Protein AF-A0A7C7VF97-F1 (afdb_monomer)

Solvent-accessible surface area (backbone atoms only — not comparable to full-atom values): 3524 Å² total; per-residue (Å²): 117,94,85,55,54,69,65,60,50,52,54,48,48,64,68,70,48,93,64,52,75,67,58,49,46,54,47,68,67,35,91,42,73,69,51,24,49,52,51,52,50,51,54,52,51,51,53,58,59,49,58,66,48,62,73,68,72,117

Foldseek 3Di:
DVPDDLVVVLVVCLVPDPDDPVLNVCLVPQPDSVSSVVSSVVVVVVVVVVVVVVVVPD

Structure (mmCIF, N/CA/C/O backbone):
data_AF-A0A7C7VF97-F1
#
_entry.id   AF-A0A7C7VF97-F1
#
loop_
_atom_site.group_PDB
_atom_site.id
_atom_site.type_symbol
_atom_site.label_atom_id
_atom_site.label_alt_id
_atom_site.label_comp_id
_atom_site.label_asym_id
_atom_site.label_entity_id
_atom_site.label_seq_id
_atom_site.pdbx_PDB_ins_code
_atom_site.Cartn_x
_atom_site.Cartn_y
_atom_site.Cartn_z
_atom_site.occupancy
_atom_site.B_iso_or_equiv
_atom_site.auth_seq_id
_atom_site.auth_comp_id
_atom_site.auth_asym_id
_atom_site.auth_atom_id
_atom_site.pdbx_PDB_model_num
ATOM 1 N N . LEU A 1 1 ? -10.125 0.194 -13.183 1.00 60.19 1 LEU A N 1
ATOM 2 C CA . LEU A 1 1 ? -9.625 -0.327 -11.889 1.00 60.19 1 LEU A CA 1
ATOM 3 C C . LEU A 1 1 ? -9.478 -1.844 -11.883 1.00 60.19 1 LEU A C 1
ATOM 5 O O . LEU A 1 1 ? -8.475 -2.294 -11.366 1.00 60.19 1 LEU A O 1
ATOM 9 N N . LYS A 1 2 ? -10.399 -2.628 -12.471 1.00 62.72 2 LYS A N 1
ATOM 10 C CA . LYS A 1 2 ? -10.244 -4.096 -12.551 1.00 62.72 2 LYS A CA 1
ATOM 11 C C . LYS A 1 2 ? -9.065 -4.573 -13.413 1.00 62.72 2 LYS A C 1
ATOM 13 O O . LYS A 1 2 ? -8.555 -5.649 -13.149 1.00 62.72 2 LYS A O 1
ATOM 18 N N . ASP A 1 3 ? -8.626 -3.758 -14.371 1.00 79.62 3 ASP A N 1
ATOM 19 C CA . ASP A 1 3 ? -7.512 -4.081 -15.278 1.00 79.62 3 ASP A CA 1
ATOM 20 C C . ASP A 1 3 ? -6.217 -3.317 -14.941 1.00 79.62 3 ASP A C 1
ATOM 22 O O . ASP A 1 3 ? -5.320 -3.221 -15.772 1.00 79.62 3 ASP A O 1
ATOM 26 N N . ALA A 1 4 ? -6.141 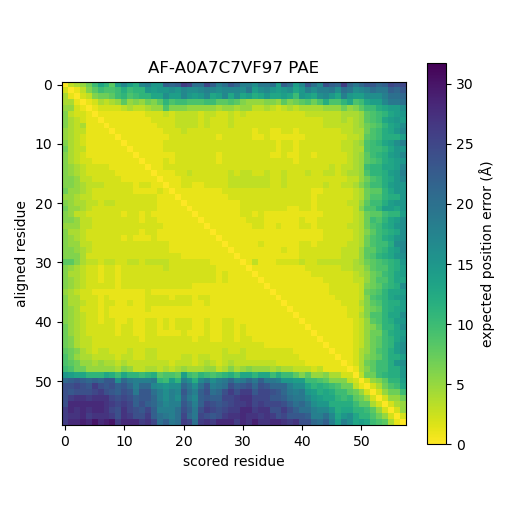-2.686 -13.761 1.00 82.50 4 ALA A N 1
ATOM 27 C CA . ALA A 1 4 ? -4.927 -1.991 -13.341 1.00 82.50 4 ALA A CA 1
ATOM 28 C C . ALA A 1 4 ? -3.901 -3.001 -12.820 1.00 82.50 4 ALA A C 1
ATOM 30 O O . ALA A 1 4 ? -4.257 -3.907 -12.072 1.00 82.50 4 ALA A O 1
ATOM 31 N N . GLU A 1 5 ? -2.635 -2.807 -13.179 1.00 92.44 5 GLU A N 1
ATOM 32 C CA . GLU A 1 5 ? -1.530 -3.555 -12.583 1.00 92.44 5 GLU A CA 1
ATOM 33 C C . GLU A 1 5 ? -1.469 -3.293 -11.072 1.00 92.44 5 GLU A C 1
ATOM 35 O O . GLU A 1 5 ? -1.691 -2.163 -10.620 1.00 92.44 5 GLU A O 1
ATOM 40 N N . ASP A 1 6 ? -1.137 -4.325 -10.295 1.00 93.38 6 ASP A N 1
ATOM 41 C CA . ASP A 1 6 ? -1.088 -4.256 -8.830 1.00 93.38 6 ASP A CA 1
ATOM 42 C C . ASP A 1 6 ? -0.226 -3.085 -8.338 1.00 93.38 6 ASP A C 1
ATOM 44 O O . ASP A 1 6 ? -0.603 -2.367 -7.412 1.00 93.38 6 ASP A O 1
ATOM 48 N N . GLU A 1 7 ? 0.906 -2.837 -8.998 1.00 94.38 7 GLU A N 1
ATOM 49 C CA . GLU A 1 7 ? 1.800 -1.731 -8.663 1.00 94.38 7 GLU A CA 1
ATOM 50 C C . GLU A 1 7 ? 1.169 -0.361 -8.907 1.00 94.38 7 GLU A C 1
ATOM 52 O O . GLU A 1 7 ? 1.268 0.523 -8.051 1.00 94.38 7 GLU A O 1
ATOM 57 N N . LEU A 1 8 ? 0.457 -0.186 -10.023 1.00 94.94 8 LEU A N 1
ATOM 58 C CA . LEU A 1 8 ? -0.259 1.055 -10.297 1.00 94.94 8 LEU A CA 1
ATOM 5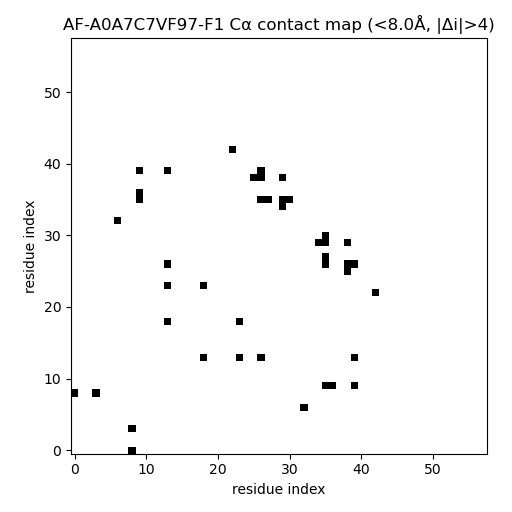9 C C . LEU A 1 8 ? -1.343 1.296 -9.245 1.00 94.94 8 LEU A C 1
ATOM 61 O O . LEU A 1 8 ? -1.500 2.425 -8.776 1.00 94.94 8 LEU A O 1
ATOM 65 N N . LEU A 1 9 ? -2.073 0.249 -8.857 1.00 94.94 9 LEU A N 1
ATOM 66 C CA . LEU A 1 9 ? -3.110 0.341 -7.837 1.00 94.94 9 LEU A CA 1
ATOM 67 C C . LEU A 1 9 ? -2.520 0.735 -6.479 1.00 94.94 9 LEU A C 1
ATOM 69 O O . LEU A 1 9 ? -2.986 1.694 -5.865 1.00 94.94 9 LEU A O 1
ATOM 73 N N . ILE A 1 10 ? -1.473 0.036 -6.038 1.00 95.19 10 ILE A N 1
ATOM 74 C CA . ILE A 1 10 ? -0.807 0.280 -4.754 1.00 95.19 10 ILE A CA 1
ATOM 75 C C . ILE A 1 10 ? -0.221 1.694 -4.705 1.00 95.19 10 ILE A C 1
ATOM 77 O O . ILE A 1 10 ? -0.441 2.414 -3.729 1.00 95.19 10 ILE A O 1
ATOM 81 N N . ASN A 1 11 ? 0.466 2.132 -5.762 1.00 94.94 11 ASN A N 1
ATOM 82 C CA . ASN A 1 11 ? 1.025 3.482 -5.836 1.00 94.94 11 ASN A CA 1
ATOM 83 C C . ASN A 1 11 ? -0.082 4.544 -5.830 1.00 94.94 11 ASN A C 1
ATOM 85 O O . ASN A 1 11 ? 0.012 5.532 -5.102 1.00 94.94 11 ASN A O 1
ATOM 89 N N . SER A 1 12 ? -1.157 4.329 -6.595 1.00 95.00 12 SER A N 1
ATOM 90 C CA . SER A 1 12 ? -2.285 5.265 -6.653 1.00 95.00 12 SER A CA 1
ATOM 91 C C . SER A 1 12 ? -2.958 5.417 -5.292 1.00 95.00 12 SER A C 1
ATOM 93 O O . SER A 1 12 ? -3.179 6.538 -4.842 1.00 95.00 12 SER A O 1
ATOM 95 N N . LEU A 1 13 ? -3.228 4.308 -4.599 1.00 94.69 13 LEU A N 1
ATOM 96 C CA . LEU A 1 13 ? -3.807 4.334 -3.255 1.00 94.69 13 LEU A CA 1
ATOM 97 C C . LEU A 1 13 ? -2.874 5.022 -2.251 1.00 94.69 13 LEU A C 1
ATOM 99 O O . LEU A 1 13 ? -3.324 5.875 -1.497 1.00 94.69 13 LEU A O 1
ATOM 103 N N . SER A 1 14 ? -1.570 4.742 -2.304 1.00 94.81 14 SER A N 1
ATOM 104 C CA . SER A 1 14 ? -0.575 5.376 -1.423 1.00 94.81 14 SER A CA 1
ATOM 105 C C . SER A 1 14 ? -0.517 6.905 -1.574 1.00 94.81 14 SER A C 1
ATOM 107 O O . SER A 1 14 ? -0.227 7.614 -0.611 1.00 94.81 14 SER A O 1
ATOM 109 N N . MET A 1 15 ? -0.793 7.428 -2.776 1.00 93.19 15 MET A N 1
ATOM 110 C CA . MET A 1 15 ? -0.840 8.872 -3.045 1.00 93.19 15 MET A CA 1
ATOM 111 C C . MET A 1 15 ? -2.181 9.514 -2.674 1.00 93.19 15 MET A C 1
ATOM 113 O O . MET A 1 15 ? -2.196 10.655 -2.214 1.00 93.19 15 MET A O 1
ATOM 117 N N . LEU A 1 16 ? -3.291 8.810 -2.915 1.00 93.56 16 LEU A N 1
ATOM 118 C CA . LEU A 1 16 ? -4.647 9.331 -2.721 1.00 93.56 16 LEU A CA 1
ATOM 119 C C . LEU A 1 16 ? -5.118 9.243 -1.267 1.00 93.56 16 LEU A C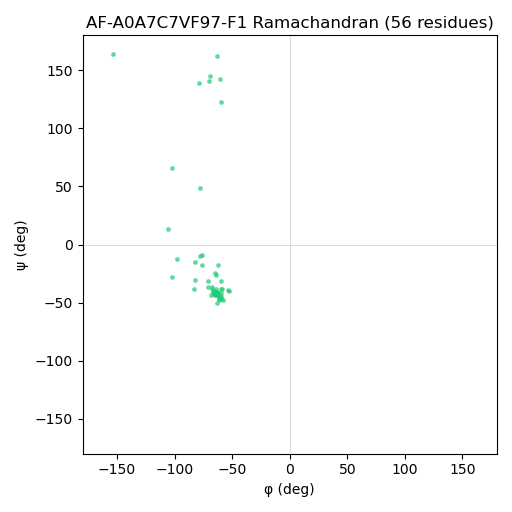 1
ATOM 121 O O . LEU A 1 16 ? -5.910 10.079 -0.834 1.00 93.56 16 LEU A O 1
ATOM 125 N N . CYS A 1 17 ? -4.653 8.244 -0.517 1.00 93.25 17 CYS A N 1
ATOM 126 C CA . CYS A 1 17 ? -4.981 8.108 0.894 1.00 93.25 17 CYS A CA 1
ATOM 127 C C . CYS A 1 17 ? -4.292 9.211 1.722 1.00 93.25 17 CYS A C 1
ATOM 129 O O . CYS A 1 17 ? -3.130 9.551 1.462 1.00 93.25 17 CYS A O 1
ATOM 131 N N . PRO A 1 18 ? -4.978 9.770 2.737 1.00 93.38 18 PRO A N 1
ATOM 132 C CA . PRO A 1 18 ? -4.470 10.862 3.566 1.00 93.38 18 PRO A CA 1
ATOM 133 C C . PRO A 1 18 ? -3.469 10.369 4.627 1.00 93.38 18 PRO A C 1
ATOM 135 O O . PRO A 1 18 ? -3.588 10.701 5.799 1.00 93.38 18 PRO A O 1
ATOM 138 N N . PHE A 1 19 ? -2.486 9.570 4.216 1.00 94.38 19 PHE A N 1
ATOM 139 C CA . PHE A 1 19 ? -1.446 9.056 5.101 1.00 94.38 19 PHE A CA 1
ATOM 140 C C . PHE A 1 19 ? -0.500 10.162 5.571 1.00 94.38 19 PHE A C 1
ATOM 142 O O . PHE A 1 19 ? -0.159 11.077 4.802 1.00 94.38 19 PHE A O 1
ATOM 149 N N . SER A 1 20 ? -0.036 10.038 6.813 1.00 94.94 20 SER A N 1
ATOM 150 C CA . SER A 1 20 ? 1.000 10.892 7.384 1.00 94.94 20 SER A CA 1
ATOM 151 C C . SER A 1 20 ? 2.332 10.728 6.630 1.00 94.94 20 SER A C 1
ATOM 153 O O . SER A 1 20 ? 2.532 9.750 5.897 1.00 94.94 20 SER A O 1
ATOM 155 N N . PRO A 1 21 ? 3.282 11.670 6.773 1.00 95.44 21 PRO A N 1
ATOM 156 C CA . PRO A 1 21 ? 4.622 11.516 6.208 1.00 95.44 21 PRO A CA 1
ATOM 157 C C . PRO A 1 21 ? 5.315 10.209 6.629 1.00 95.44 21 PRO A C 1
ATOM 159 O O . PRO A 1 21 ? 5.960 9.570 5.801 1.00 95.44 21 PRO A O 1
ATOM 162 N N . GLU A 1 22 ? 5.149 9.789 7.883 1.00 96.38 22 GLU A N 1
ATOM 163 C CA . GLU A 1 22 ? 5.736 8.568 8.445 1.00 96.38 22 GLU A CA 1
ATOM 164 C C . GLU A 1 22 ? 5.119 7.307 7.828 1.00 96.38 22 GLU A C 1
ATOM 166 O O . GLU A 1 22 ? 5.834 6.384 7.439 1.00 96.38 22 GLU A O 1
ATOM 171 N N . GLU A 1 23 ? 3.796 7.283 7.667 1.00 96.75 23 GLU A N 1
ATOM 172 C CA . GLU A 1 23 ? 3.076 6.179 7.023 1.00 96.75 23 GLU A CA 1
ATOM 173 C C . GLU A 1 23 ? 3.455 6.049 5.539 1.00 96.75 23 GLU A C 1
ATOM 175 O O . GLU A 1 23 ? 3.679 4.947 5.032 1.00 96.75 23 GLU A O 1
ATOM 180 N N . LYS A 1 24 ? 3.615 7.180 4.840 1.00 96.31 24 LYS A N 1
ATOM 181 C CA . LYS A 1 24 ? 4.123 7.198 3.459 1.00 96.31 24 LYS A CA 1
ATOM 182 C C . LYS A 1 24 ? 5.560 6.699 3.377 1.00 96.31 24 LYS A C 1
ATOM 184 O O . LYS A 1 24 ? 5.895 5.977 2.439 1.00 96.31 24 LYS A O 1
ATOM 189 N N . GLN A 1 25 ? 6.394 7.038 4.354 1.00 97.44 25 GLN A N 1
ATOM 190 C CA . GLN A 1 25 ? 7.765 6.550 4.411 1.00 97.44 25 GLN A CA 1
ATOM 191 C C . GLN A 1 25 ? 7.817 5.030 4.621 1.00 97.44 25 GLN A C 1
ATOM 193 O O . GLN A 1 25 ? 8.568 4.353 3.922 1.00 97.44 25 GLN A O 1
ATOM 198 N N . ALA A 1 26 ? 6.956 4.468 5.475 1.00 97.06 26 ALA A N 1
ATOM 199 C CA . ALA A 1 26 ? 6.849 3.018 5.651 1.00 97.06 26 ALA A CA 1
ATOM 200 C C . ALA A 1 26 ? 6.493 2.289 4.338 1.00 97.06 26 ALA A C 1
ATOM 202 O O . ALA A 1 26 ? 7.041 1.228 4.036 1.00 97.06 26 ALA A O 1
ATOM 203 N N . LEU A 1 27 ? 5.619 2.879 3.514 1.00 97.75 27 LEU A N 1
ATOM 204 C CA . LEU A 1 27 ? 5.278 2.346 2.189 1.00 97.75 27 LEU A CA 1
ATOM 205 C C . LEU A 1 27 ? 6.457 2.411 1.201 1.00 97.75 27 LEU A C 1
ATOM 207 O O . LEU A 1 27 ? 6.628 1.498 0.386 1.00 97.75 27 LEU A O 1
ATOM 211 N N . LEU A 1 28 ? 7.280 3.462 1.267 1.00 97.25 28 LEU A N 1
ATOM 212 C CA . LEU A 1 28 ? 8.478 3.609 0.43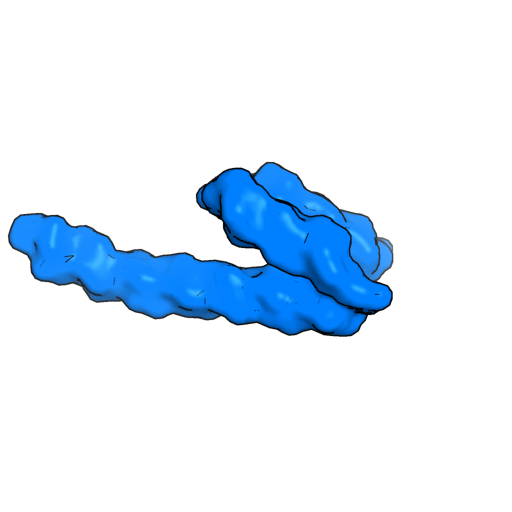1 1.00 97.25 28 LEU A CA 1
ATOM 213 C C . LEU A 1 28 ? 9.590 2.628 0.823 1.00 97.25 28 LEU A C 1
ATOM 215 O O . LEU A 1 28 ? 10.270 2.101 -0.055 1.00 97.25 28 LEU A O 1
ATOM 219 N N . GLU A 1 29 ? 9.743 2.354 2.118 1.00 97.75 29 GLU A N 1
ATOM 220 C CA . GLU A 1 29 ? 10.764 1.448 2.660 1.00 97.75 29 GLU A CA 1
ATOM 221 C C . GLU A 1 29 ? 10.415 -0.041 2.505 1.00 97.75 29 GLU A C 1
ATOM 223 O O . GLU A 1 29 ? 11.271 -0.906 2.705 1.00 97.75 29 GLU A O 1
ATOM 228 N N . ALA A 1 30 ? 9.183 -0.366 2.103 1.00 97.94 30 ALA A N 1
ATOM 229 C CA . ALA A 1 30 ? 8.772 -1.741 1.862 1.00 97.94 30 ALA A CA 1
ATOM 230 C C . ALA A 1 30 ? 9.637 -2.409 0.760 1.00 97.94 30 ALA A C 1
ATOM 232 O O . ALA A 1 30 ? 9.661 -1.932 -0.381 1.00 97.94 30 ALA A O 1
ATOM 233 N N . PRO A 1 31 ? 10.308 -3.546 1.049 1.00 97.19 31 PRO A N 1
ATOM 234 C CA . PRO A 1 31 ? 11.354 -4.122 0.194 1.00 97.19 31 PRO A CA 1
ATOM 235 C C . PRO A 1 31 ? 10.827 -4.853 -1.049 1.00 97.19 31 PRO A C 1
ATOM 237 O O . PRO A 1 31 ? 11.608 -5.279 -1.897 1.00 97.19 31 PRO A O 1
ATOM 240 N N . SER A 1 32 ? 9.515 -5.059 -1.153 1.00 97.75 32 SER A N 1
ATOM 241 C CA . SER A 1 32 ? 8.880 -5.666 -2.322 1.00 97.75 32 SER A CA 1
ATOM 242 C C . SER A 1 32 ? 7.436 -5.202 -2.456 1.00 97.75 32 SER A C 1
ATOM 244 O O . SER A 1 32 ? 6.841 -4.705 -1.497 1.00 97.75 32 SER A O 1
ATOM 246 N N . LEU A 1 33 ? 6.850 -5.414 -3.636 1.00 96.88 33 LEU A N 1
ATOM 247 C CA . LEU A 1 33 ? 5.456 -5.063 -3.897 1.00 96.88 33 LEU A CA 1
ATOM 248 C C . LEU A 1 33 ? 4.487 -5.787 -2.950 1.00 96.88 33 LEU A C 1
ATOM 250 O O . LEU A 1 33 ? 3.538 -5.182 -2.456 1.00 96.88 33 LEU A O 1
ATOM 254 N N . THR A 1 34 ? 4.763 -7.056 -2.637 1.00 97.56 34 THR A N 1
ATOM 255 C CA . THR A 1 34 ? 3.970 -7.845 -1.685 1.00 97.56 34 THR A CA 1
ATOM 256 C C . THR A 1 34 ? 3.995 -7.233 -0.291 1.00 97.56 34 THR A C 1
ATOM 258 O O . THR A 1 34 ? 2.932 -7.054 0.299 1.00 97.56 34 THR A O 1
ATOM 261 N N . ILE A 1 35 ? 5.179 -6.863 0.212 1.00 98.25 35 ILE A N 1
ATOM 262 C CA . ILE A 1 35 ? 5.292 -6.240 1.537 1.00 98.25 35 ILE A CA 1
ATOM 263 C C . ILE A 1 35 ? 4.640 -4.858 1.53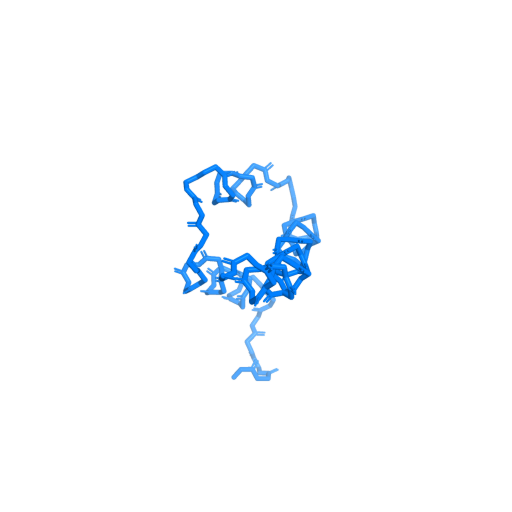0 1.00 98.25 35 ILE A C 1
ATOM 265 O O . ILE A 1 35 ? 3.896 -4.536 2.446 1.00 98.25 35 ILE A O 1
ATOM 269 N N . ARG A 1 36 ? 4.814 -4.071 0.460 1.00 98.25 36 ARG A N 1
ATOM 270 C CA . ARG A 1 36 ? 4.168 -2.757 0.334 1.00 98.25 36 ARG A CA 1
ATOM 271 C C . ARG A 1 36 ? 2.646 -2.867 0.374 1.00 98.25 36 ARG A C 1
ATOM 273 O O . ARG A 1 36 ? 1.996 -2.065 1.036 1.00 98.25 36 ARG A O 1
ATOM 280 N N . ARG A 1 37 ? 2.075 -3.870 -0.301 1.00 98.06 37 ARG A N 1
ATOM 281 C CA . ARG A 1 37 ? 0.640 -4.177 -0.246 1.00 98.06 37 ARG A CA 1
ATOM 282 C C . ARG A 1 37 ? 0.191 -4.496 1.180 1.00 98.06 37 ARG A C 1
ATOM 284 O O . ARG A 1 37 ? -0.842 -3.996 1.604 1.00 98.06 37 ARG A O 1
ATOM 291 N N . GLU A 1 38 ? 0.936 -5.324 1.907 1.00 98.25 38 GLU A N 1
ATOM 292 C CA . GLU A 1 38 ? 0.611 -5.691 3.294 1.00 98.25 38 GLU A CA 1
ATOM 293 C C . GLU A 1 38 ? 0.684 -4.486 4.230 1.00 98.25 38 GLU A C 1
ATOM 295 O O . GLU A 1 38 ? -0.240 -4.269 5.014 1.00 98.25 38 GLU A O 1
ATOM 300 N N . THR A 1 39 ? 1.715 -3.650 4.088 1.00 97.94 39 THR A N 1
ATOM 301 C CA . THR A 1 39 ? 1.828 -2.374 4.801 1.00 97.94 39 THR A CA 1
ATOM 302 C C . THR A 1 39 ? 0.631 -1.475 4.497 1.00 97.94 39 THR A C 1
ATOM 304 O O . THR A 1 39 ? -0.003 -0.980 5.422 1.00 97.94 39 THR A O 1
ATOM 307 N N . LEU A 1 40 ? 0.265 -1.315 3.221 1.00 97.69 40 LEU A N 1
ATOM 308 C CA . LEU A 1 40 ? -0.880 -0.501 2.806 1.00 97.69 40 LEU A CA 1
ATOM 309 C C . LEU A 1 40 ? -2.192 -0.999 3.421 1.00 97.69 40 LEU A C 1
ATOM 311 O O . LEU A 1 40 ? -2.955 -0.201 3.955 1.00 97.69 40 LEU A O 1
ATOM 315 N N . VAL A 1 41 ? -2.449 -2.308 3.367 1.00 97.38 41 VAL A N 1
ATOM 316 C CA . VAL A 1 41 ? -3.644 -2.910 3.978 1.00 97.38 41 VAL A CA 1
ATOM 317 C C . VAL A 1 41 ? -3.654 -2.679 5.488 1.00 97.38 41 VAL A C 1
ATOM 319 O O . VAL A 1 41 ? -4.669 -2.242 6.013 1.00 97.38 41 VAL A O 1
ATOM 322 N N . THR A 1 42 ? -2.519 -2.872 6.163 1.00 96.62 42 THR A N 1
ATOM 323 C CA . THR A 1 42 ? -2.395 -2.658 7.614 1.00 96.62 42 THR A CA 1
ATOM 324 C C . THR A 1 42 ? -2.718 -1.212 8.003 1.00 96.62 42 THR A C 1
ATOM 326 O O . THR A 1 42 ? -3.456 -0.980 8.957 1.00 96.62 42 THR A O 1
ATOM 329 N N . LEU A 1 43 ? -2.209 -0.230 7.249 1.00 95.69 43 LEU A N 1
ATOM 330 C CA . LEU A 1 43 ? -2.496 1.191 7.481 1.00 95.69 43 LEU A CA 1
ATOM 331 C C . LEU A 1 43 ? -3.985 1.510 7.284 1.00 95.69 43 LEU A C 1
ATOM 333 O O . LEU A 1 43 ? -4.577 2.236 8.079 1.00 95.69 43 LEU A O 1
ATOM 337 N N . LEU A 1 44 ? -4.613 0.936 6.254 1.00 94.44 44 LEU A N 1
ATOM 338 C CA . LEU A 1 44 ? -6.049 1.098 6.011 1.00 94.44 44 LEU A CA 1
ATOM 339 C C . LEU A 1 44 ? -6.896 0.458 7.120 1.00 94.44 44 LEU A C 1
ATOM 341 O O . LEU A 1 44 ? -7.860 1.066 7.578 1.00 94.44 44 LEU A O 1
ATOM 345 N N . GLU A 1 45 ? -6.536 -0.742 7.575 1.00 94.50 45 GLU A N 1
ATOM 346 C CA . GLU A 1 45 ? -7.203 -1.423 8.690 1.00 94.50 45 GLU A CA 1
ATOM 347 C C . GLU A 1 45 ? -7.069 -0.628 9.991 1.00 94.50 45 GLU A C 1
ATOM 349 O O . GLU A 1 45 ? -8.052 -0.475 10.716 1.00 94.50 45 GLU A O 1
ATOM 354 N N . PHE A 1 46 ? -5.889 -0.063 10.262 1.00 89.94 46 PHE A N 1
ATOM 355 C CA . PHE A 1 46 ? -5.655 0.778 11.433 1.00 89.94 46 PHE A CA 1
ATOM 356 C C . PHE A 1 46 ? -6.493 2.061 11.394 1.00 89.94 46 PHE A C 1
ATOM 358 O O . PHE A 1 46 ? -7.107 2.421 12.400 1.00 89.94 46 PHE A O 1
ATOM 365 N N . ALA A 1 47 ? -6.585 2.714 10.232 1.00 87.56 47 ALA A N 1
ATOM 366 C CA . ALA A 1 47 ? -7.424 3.894 10.043 1.00 87.56 47 ALA A CA 1
ATOM 367 C C . ALA A 1 47 ? -8.917 3.575 10.238 1.00 87.56 47 ALA A C 1
ATOM 369 O O . ALA A 1 47 ? -9.627 4.322 10.908 1.00 87.56 47 ALA A O 1
ATOM 370 N N . LE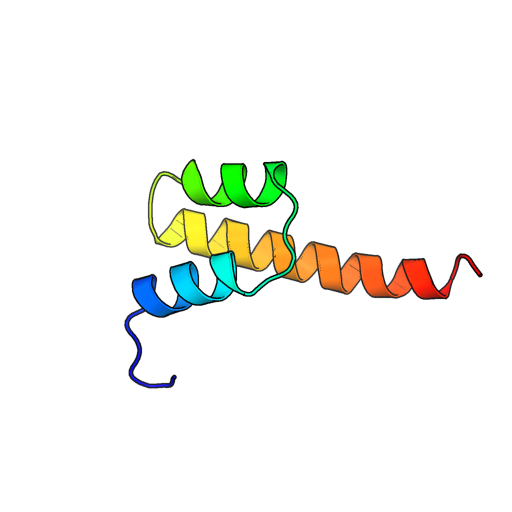U A 1 48 ? -9.394 2.441 9.711 1.00 87.31 48 LEU A N 1
ATOM 371 C CA . LEU A 1 48 ? -10.780 1.993 9.890 1.00 87.31 48 LEU A CA 1
ATOM 372 C C . LEU A 1 48 ? -11.090 1.612 11.343 1.00 87.31 48 LEU A C 1
ATOM 374 O O . LEU A 1 48 ? -12.176 1.914 11.832 1.00 87.31 48 LEU A O 1
ATOM 378 N N . ALA A 1 49 ? -10.147 0.975 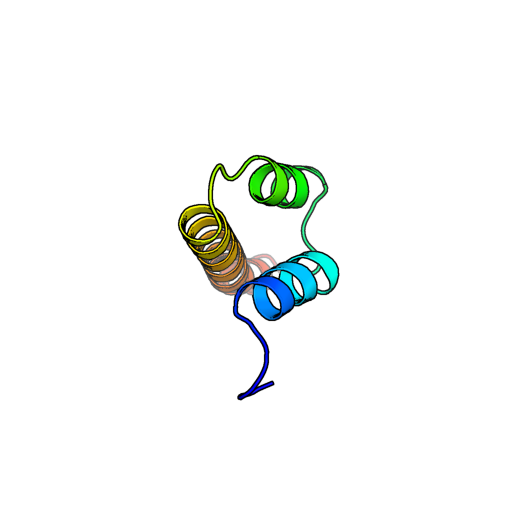12.039 1.00 88.00 49 ALA A N 1
ATOM 379 C CA . ALA A 1 49 ? -10.292 0.652 13.455 1.00 88.00 49 ALA A CA 1
ATOM 380 C C . ALA A 1 49 ? -10.310 1.920 14.326 1.00 88.00 49 ALA A C 1
ATOM 382 O O . ALA A 1 49 ? -11.142 2.031 15.224 1.00 88.00 49 ALA A O 1
ATOM 383 N N . SER A 1 50 ? -9.448 2.893 14.017 1.00 73.44 50 SER A N 1
ATOM 384 C CA . SER A 1 50 ? -9.350 4.173 14.736 1.00 73.44 50 SER A CA 1
ATOM 385 C C . SER A 1 50 ? -10.550 5.093 14.478 1.00 73.44 50 SER A C 1
ATOM 387 O O . SER A 1 50 ? -10.980 5.811 15.378 1.00 73.44 50 SER A O 1
ATOM 389 N N . GLY A 1 51 ? -11.157 5.026 13.287 1.00 59.81 51 GLY A N 1
ATOM 390 C CA . GLY A 1 51 ? -12.378 5.771 12.953 1.00 59.81 51 GLY A CA 1
ATOM 391 C C . GLY A 1 51 ? -13.597 5.394 13.806 1.00 59.81 51 GLY A C 1
ATOM 392 O O . GLY A 1 51 ? -14.538 6.175 13.908 1.00 59.81 51 GLY A O 1
ATOM 393 N N . ASN A 1 52 ? -13.567 4.236 14.475 1.00 53.66 52 ASN A N 1
ATOM 394 C CA . ASN A 1 52 ? -14.582 3.828 15.448 1.00 53.66 52 ASN A CA 1
ATOM 395 C C . ASN A 1 52 ? -14.360 4.433 16.851 1.00 53.66 52 ASN A C 1
ATOM 397 O O . ASN A 1 52 ? -15.271 4.388 17.679 1.00 53.66 52 ASN A O 1
ATOM 401 N N . ASP A 1 53 ? -13.170 4.976 17.130 1.00 49.28 53 ASP A N 1
ATOM 402 C CA . ASP A 1 53 ? -12.812 5.601 18.409 1.00 49.28 53 ASP A CA 1
ATOM 403 C C . ASP A 1 53 ? -12.841 7.140 18.344 1.00 49.28 53 ASP A C 1
ATOM 405 O O . ASP A 1 53 ? -13.184 7.775 19.344 1.00 49.28 53 ASP A O 1
ATOM 409 N N . GLU A 1 54 ? -12.608 7.758 17.178 1.00 47.31 54 GLU A N 1
ATOM 410 C CA . GLU A 1 54 ? -12.787 9.215 16.997 1.00 47.31 54 GLU A CA 1
ATOM 411 C C . GLU A 1 54 ? -14.253 9.667 17.170 1.00 47.31 54 GLU A C 1
ATOM 413 O O . GLU A 1 54 ? -14.504 10.787 17.611 1.00 47.31 54 GLU A O 1
ATOM 418 N N . GLU A 1 55 ? -15.234 8.788 16.926 1.00 45.25 55 GLU A N 1
ATOM 419 C CA . GLU A 1 55 ? -16.653 9.041 17.241 1.00 45.25 55 GLU A CA 1
ATOM 420 C C . GLU A 1 55 ? -16.978 8.906 18.744 1.00 45.25 55 GLU A C 1
ATOM 422 O O . GLU A 1 55 ? -18.016 9.385 19.202 1.00 45.25 55 GLU A O 1
ATOM 427 N N . ARG A 1 56 ? -16.107 8.259 19.536 1.00 44.09 56 ARG A N 1
ATOM 428 C CA . ARG A 1 56 ? -16.322 8.009 20.978 1.00 44.09 56 ARG A CA 1
ATOM 429 C C . ARG A 1 56 ? -15.627 9.023 21.885 1.00 44.09 56 ARG A C 1
ATOM 431 O O . ARG A 1 56 ? -15.944 9.074 23.072 1.00 44.09 56 ARG A O 1
ATOM 438 N N . MET A 1 57 ? -14.722 9.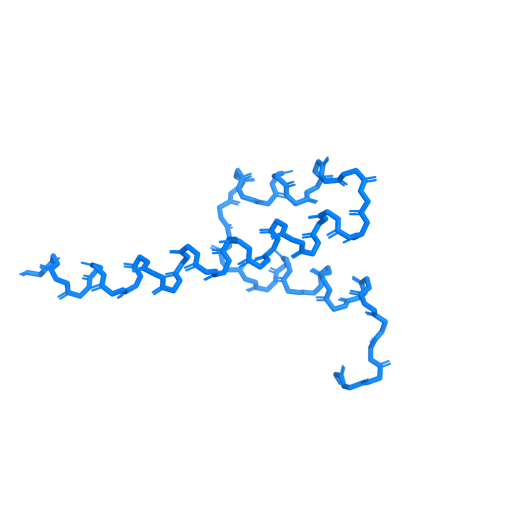834 21.341 1.00 41.66 57 MET A N 1
ATOM 439 C CA . MET A 1 57 ? -14.152 11.019 21.988 1.00 41.66 57 MET A CA 1
ATOM 440 C C . MET A 1 57 ? -14.808 12.293 21.425 1.00 41.66 57 MET A C 1
ATOM 442 O O . MET A 1 57 ? -14.166 13.108 20.768 1.00 41.66 57 MET A O 1
ATOM 446 N N . GLN A 1 58 ? -16.107 12.454 21.680 1.00 36.78 58 GLN A N 1
ATOM 447 C CA . GLN A 1 58 ? -16.835 13.727 21.575 1.00 36.78 58 GLN A CA 1
ATOM 448 C C . GLN A 1 58 ? -17.360 14.101 22.961 1.00 36.78 58 GLN A C 1
ATOM 450 O O . GLN A 1 58 ? -17.934 13.207 23.627 1.00 36.78 58 GLN A O 1
#

Mean predicted aligned error: 6.15 Å

pLDDT: mean 86.6, std 17.61, range [36.78, 98.25]

Secondary structure (DSSP, 8-state):
-TTS-HHHHHHHHHHHS---HHHHHHHHH-SSHHHHHHHHHHHHHHHHHHHHHHTT--

Radius of gyration: 12.91 Å; Cα contacts (8 Å, |Δi|>4): 21; chains: 1; bounding box: 28×22×37 Å

Sequence (58 aa):
LKDAEDELLINSLSMLCPFSPEEKQALLEAPSLTIRRETLVTLLEFALASGNDEERMQ

Nearest PDB structures (foldseek):
  3ljc-assembly1_A  TM=8.473E-01  e=8.939E-01  Escherichia coli K-12
  3m65-assembly1_A  TM=8.757E-01  e=1.165E+00  Bacillus subtilis subsp. subtilis str. 168
  8v84-assembly1_i  TM=5.476E-01  e=5.703E+00  Saccharomyces cerevisiae BY4741
  7keu-assembly1_G  TM=4.684E-01  e=5.703E+00  Homo 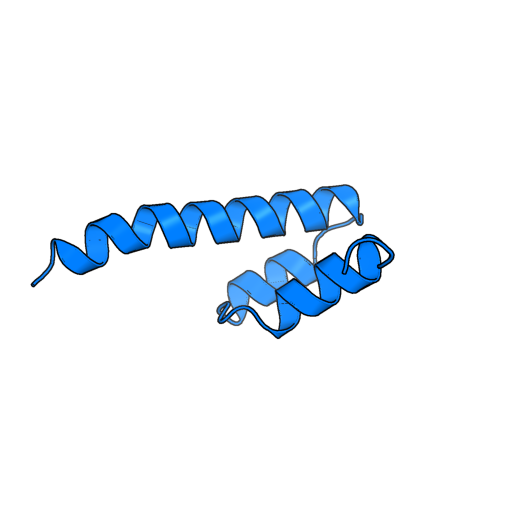sapiens
  6d90-assembly1_i  TM=4.384E-01  e=7.431E+00  Oryctolagus cuniculus